Protein AF-A4U0U8-F1 (afdb_monomer_lite)

Organism: NCBI:txid55518

InterPro domains:
  IPR036751 Stage V sporulation protein G superfamily [SSF160537] (43-129)

Radius of gyration: 24.65 Å; chains: 1; bounding box: 72×83×34 Å

Structure (mmCIF, N/CA/C/O backbone):
data_AF-A4U0U8-F1
#
_entry.id   AF-A4U0U8-F1
#
loop_
_atom_site.group_PDB
_atom_site.id
_atom_site.type_symbol
_atom_site.label_atom_id
_atom_site.label_alt_id
_atom_site.label_comp_id
_atom_site.label_asym_id
_atom_site.label_entity_id
_atom_site.label_seq_id
_atom_site.pdbx_PDB_ins_code
_atom_site.Cartn_x
_atom_site.Cartn_y
_atom_site.Cartn_z
_atom_site.occupancy
_atom_site.B_iso_or_equiv
_atom_site.auth_seq_id
_atom_site.auth_comp_id
_atom_site.auth_asym_id
_atom_site.auth_atom_id
_atom_site.pdbx_PDB_model_num
ATOM 1 N N . MET A 1 1 ? -33.725 17.295 -11.312 1.00 35.97 1 MET A N 1
ATOM 2 C CA . MET A 1 1 ? -32.533 16.707 -10.670 1.00 35.97 1 MET A CA 1
ATOM 3 C C . MET A 1 1 ? -32.796 15.219 -10.626 1.00 35.97 1 MET A C 1
ATOM 5 O O . MET A 1 1 ? -33.800 14.828 -10.054 1.00 35.97 1 MET A O 1
ATOM 9 N N . THR A 1 2 ? -32.032 14.447 -11.388 1.00 32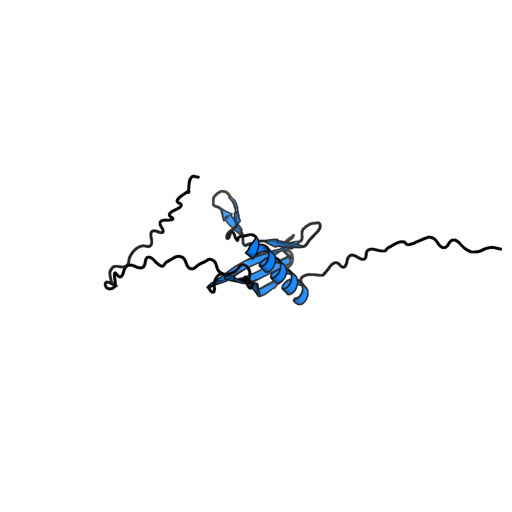.44 2 THR A N 1
ATOM 10 C CA . THR A 1 2 ? -32.338 13.048 -11.710 1.00 32.44 2 THR A CA 1
ATOM 11 C C . THR A 1 2 ? -31.455 12.167 -10.833 1.00 32.44 2 THR A C 1
ATOM 13 O O . THR A 1 2 ? -30.236 12.199 -10.984 1.00 32.44 2 THR A O 1
ATOM 16 N N . GLU A 1 3 ? -32.055 11.457 -9.879 1.00 32.09 3 GLU A N 1
ATOM 17 C CA . GLU A 1 3 ? -31.379 10.444 -9.062 1.00 32.09 3 GLU A CA 1
ATOM 18 C C . GLU A 1 3 ? -31.095 9.201 -9.913 1.00 32.09 3 GLU A C 1
ATOM 20 O O . GLU A 1 3 ? -31.943 8.761 -10.690 1.00 32.09 3 GLU A O 1
ATOM 25 N N . ALA A 1 4 ? -29.885 8.656 -9.791 1.00 30.73 4 ALA A N 1
ATOM 26 C CA . ALA A 1 4 ? -29.502 7.397 -10.413 1.00 30.73 4 ALA A CA 1
ATOM 27 C C . ALA A 1 4 ? -29.611 6.275 -9.373 1.00 30.73 4 ALA A C 1
ATOM 29 O O . ALA A 1 4 ? -28.870 6.254 -8.391 1.00 30.73 4 ALA A O 1
ATOM 30 N N . GLU A 1 5 ? -30.533 5.341 -9.596 1.00 33.78 5 GLU A N 1
ATOM 31 C CA . GLU A 1 5 ? -30.631 4.098 -8.834 1.00 33.78 5 GLU A CA 1
ATOM 32 C C . GLU A 1 5 ? -29.531 3.130 -9.292 1.00 33.78 5 GLU A C 1
ATOM 34 O O . GLU A 1 5 ? -29.474 2.751 -10.463 1.00 33.78 5 GLU A O 1
ATOM 39 N N . VAL A 1 6 ? -28.666 2.686 -8.378 1.00 33.25 6 VAL A N 1
ATOM 40 C CA . VAL A 1 6 ? -27.750 1.564 -8.636 1.00 33.25 6 VAL A CA 1
ATOM 41 C C . VAL A 1 6 ? -28.032 0.467 -7.615 1.00 33.25 6 VAL A C 1
ATOM 43 O O . VAL A 1 6 ? -27.427 0.398 -6.549 1.00 33.25 6 VAL A O 1
ATOM 46 N N . GLY A 1 7 ? -28.999 -0.392 -7.939 1.00 32.00 7 GLY A N 1
ATOM 47 C CA . GLY A 1 7 ? -29.260 -1.625 -7.202 1.00 32.00 7 GLY A CA 1
ATOM 48 C C . GLY A 1 7 ? -28.278 -2.719 -7.622 1.00 32.00 7 GLY A C 1
ATOM 49 O O . GLY A 1 7 ? -28.303 -3.170 -8.765 1.00 32.00 7 GLY A O 1
ATOM 50 N N . PHE A 1 8 ? -27.421 -3.179 -6.710 1.00 30.31 8 PHE A N 1
ATOM 51 C CA . PHE A 1 8 ? -26.576 -4.354 -6.944 1.00 30.31 8 PHE A CA 1
ATOM 52 C C . PHE A 1 8 ? -27.301 -5.621 -6.464 1.00 30.31 8 PHE A C 1
ATOM 54 O O . PHE A 1 8 ? -27.601 -5.771 -5.282 1.00 30.31 8 PHE A O 1
ATOM 61 N N . THR A 1 9 ? -27.587 -6.549 -7.381 1.00 27.77 9 THR A N 1
ATOM 62 C CA . THR A 1 9 ? -28.139 -7.875 -7.052 1.00 27.77 9 THR A CA 1
ATOM 63 C C . THR A 1 9 ? -26.991 -8.856 -6.827 1.00 27.77 9 THR A C 1
ATOM 65 O O . THR A 1 9 ? -26.384 -9.328 -7.787 1.00 27.77 9 THR A O 1
ATOM 68 N N . LEU A 1 10 ? -26.694 -9.196 -5.569 1.00 31.45 10 LEU A N 1
ATOM 69 C CA . LEU A 1 10 ? -25.782 -10.296 -5.247 1.00 31.45 10 LEU A CA 1
ATOM 70 C C . LEU A 1 10 ? -26.579 -11.606 -5.157 1.00 31.45 10 LEU A C 1
ATOM 72 O O . LEU A 1 10 ? -27.354 -11.822 -4.226 1.00 31.45 10 LEU A O 1
ATOM 76 N N . LYS A 1 11 ? -26.410 -12.488 -6.145 1.00 31.64 11 LYS A N 1
ATOM 77 C CA . LYS A 1 11 ? -27.098 -13.785 -6.219 1.00 31.64 11 LYS A CA 1
ATOM 78 C C . LYS A 1 11 ? -26.304 -14.833 -5.429 1.00 31.64 11 LYS A C 1
ATOM 80 O O . LYS A 1 11 ? -25.480 -15.549 -5.986 1.00 31.64 11 LYS A O 1
ATOM 85 N N . ILE A 1 12 ? -26.525 -14.894 -4.118 1.00 38.00 12 ILE A N 1
ATOM 86 C CA . ILE A 1 12 ? -25.964 -15.939 -3.246 1.00 38.00 12 ILE A CA 1
ATOM 87 C C . ILE A 1 12 ? -26.840 -17.203 -3.372 1.00 38.00 12 ILE A C 1
ATOM 89 O O . ILE A 1 12 ? -28.058 -17.087 -3.212 1.00 38.00 12 ILE A O 1
ATOM 93 N N . PRO A 1 13 ? -26.297 -18.400 -3.669 1.00 34.31 13 PRO A N 1
ATOM 94 C CA . PRO A 1 13 ? -27.092 -19.626 -3.685 1.00 34.31 13 PRO A CA 1
ATOM 95 C C . PRO A 1 13 ? -27.612 -19.950 -2.275 1.00 34.31 13 PRO A C 1
ATOM 97 O O . PRO A 1 13 ? -26.851 -20.139 -1.329 1.00 34.31 13 PRO A O 1
ATOM 100 N N . PHE A 1 14 ? -28.938 -19.979 -2.156 1.00 39.66 14 PHE A N 1
ATOM 101 C CA . PHE A 1 14 ? -29.702 -20.238 -0.939 1.00 39.66 14 PHE A CA 1
ATOM 102 C C . PHE A 1 14 ? -29.643 -21.727 -0.552 1.00 39.66 14 PHE A C 1
ATOM 104 O O . PHE A 1 14 ? -29.989 -22.592 -1.356 1.00 39.66 14 PHE A O 1
ATOM 111 N N . ASN A 1 15 ? -29.228 -22.024 0.684 1.00 38.28 15 ASN A N 1
ATOM 112 C CA . ASN A 1 15 ? -29.329 -23.352 1.296 1.00 38.28 15 ASN A CA 1
ATOM 113 C C . ASN A 1 15 ? -30.692 -23.472 2.023 1.00 38.28 15 ASN A C 1
ATOM 115 O O . ASN A 1 15 ? -30.938 -22.693 2.946 1.00 38.28 15 ASN A O 1
ATOM 119 N N . PRO A 1 16 ? -31.579 -24.411 1.642 1.00 38.47 16 PRO A N 1
ATOM 120 C CA . PRO A 1 16 ? -32.974 -24.442 2.098 1.00 38.47 16 PRO A CA 1
ATOM 121 C C . PRO A 1 16 ? -33.215 -24.950 3.533 1.00 38.47 16 PRO A C 1
ATOM 123 O O . PRO A 1 16 ? -34.363 -24.982 3.968 1.00 38.47 16 PRO A O 1
ATOM 126 N N . SER A 1 17 ? -32.184 -25.317 4.300 1.00 40.62 17 SER A N 1
ATOM 127 C CA . SER A 1 17 ? -32.362 -25.944 5.626 1.00 40.62 17 SER A CA 1
ATOM 128 C C . SER A 1 17 ? -32.534 -24.981 6.811 1.00 40.62 17 SER A C 1
ATOM 130 O O . SER A 1 17 ? -32.561 -25.435 7.951 1.00 40.62 17 SER A O 1
ATOM 132 N N . SER A 1 18 ? -32.654 -23.669 6.592 1.00 38.78 18 SER A N 1
ATOM 133 C CA . SER A 1 18 ? -32.850 -22.695 7.678 1.00 38.78 18 SER A CA 1
ATOM 134 C C . SER A 1 18 ? -34.050 -21.798 7.386 1.00 38.78 18 SER A C 1
ATOM 136 O O . SER A 1 18 ? -33.931 -20.630 7.019 1.00 38.78 18 SER A O 1
ATOM 138 N N . LEU A 1 19 ? -35.241 -22.390 7.481 1.00 38.84 19 LEU A N 1
ATOM 139 C CA . LEU A 1 19 ? -36.486 -21.636 7.541 1.00 38.84 19 LEU A CA 1
ATOM 140 C C . LEU A 1 19 ? -36.650 -21.105 8.968 1.00 38.84 19 LEU A C 1
ATOM 142 O O . LEU A 1 19 ? -36.552 -21.888 9.907 1.00 38.84 19 LEU A O 1
ATOM 146 N N . MET A 1 20 ? -36.932 -19.805 9.082 1.00 34.00 20 MET A N 1
ATOM 147 C CA . MET A 1 20 ? -37.634 -19.081 10.160 1.00 34.00 20 MET A CA 1
ATOM 148 C C . MET A 1 20 ? -36.882 -17.784 10.483 1.00 34.00 20 MET A C 1
ATOM 150 O O . MET A 1 20 ? -35.967 -17.789 11.293 1.00 34.00 20 MET A O 1
ATOM 154 N N . PHE A 1 21 ? -37.267 -16.683 9.830 1.00 30.14 21 PHE A N 1
ATOM 155 C CA . PHE A 1 21 ? -37.531 -15.360 10.428 1.00 30.14 21 PHE A CA 1
ATOM 156 C C . PHE A 1 21 ? -37.637 -14.315 9.308 1.00 30.14 21 PHE A C 1
ATOM 158 O O . PHE A 1 21 ? -36.707 -13.571 9.006 1.00 30.14 21 PHE A O 1
ATOM 165 N N . THR A 1 22 ? -38.808 -14.222 8.681 1.00 39.06 22 THR A N 1
ATOM 166 C CA . THR A 1 22 ? -39.157 -13.041 7.888 1.00 39.06 22 THR A CA 1
ATOM 167 C C . THR A 1 22 ? -39.648 -11.959 8.845 1.00 39.06 22 THR A C 1
ATOM 169 O O . THR A 1 22 ? -40.824 -11.922 9.210 1.00 39.06 22 THR A O 1
ATOM 172 N N . LYS A 1 23 ? -38.749 -11.068 9.269 1.00 33.34 23 LYS A N 1
ATOM 173 C CA . LYS A 1 23 ? -39.135 -9.735 9.734 1.00 33.34 23 LYS A CA 1
ATOM 174 C C . LYS A 1 23 ? -38.410 -8.697 8.891 1.00 33.34 23 LYS A C 1
ATOM 176 O O . LYS A 1 23 ? -37.189 -8.620 8.875 1.00 33.34 23 LYS A O 1
ATOM 181 N N . ASN A 1 24 ? -39.239 -7.954 8.174 1.00 42.25 24 ASN A N 1
ATOM 182 C CA . ASN A 1 24 ? -38.968 -6.717 7.469 1.00 42.25 24 ASN A CA 1
ATOM 183 C C . ASN A 1 24 ? -37.907 -5.870 8.201 1.00 42.25 24 ASN A C 1
ATOM 185 O O . ASN A 1 24 ? -38.136 -5.439 9.330 1.00 42.25 24 ASN A O 1
ATOM 189 N N . LEU A 1 25 ? -36.753 -5.647 7.571 1.00 36.62 25 LEU A N 1
ATOM 190 C CA . LEU A 1 25 ? -35.741 -4.705 8.047 1.00 36.62 25 LEU A CA 1
ATOM 191 C C . LEU A 1 25 ? -35.392 -3.749 6.908 1.00 36.62 25 LEU A C 1
ATOM 193 O O . LEU A 1 25 ? -34.297 -3.783 6.353 1.00 36.62 25 LEU A O 1
ATOM 197 N N . TYR A 1 26 ? -36.328 -2.852 6.600 1.00 33.28 26 TYR A N 1
ATOM 198 C CA . TYR A 1 26 ? -35.954 -1.515 6.158 1.00 33.28 26 TYR A CA 1
ATOM 199 C C . TYR A 1 26 ? -35.190 -0.880 7.329 1.00 33.28 26 TYR A C 1
ATOM 201 O O . TYR A 1 26 ? -35.792 -0.368 8.273 1.00 33.28 26 TYR A O 1
ATOM 209 N N . ARG A 1 27 ? -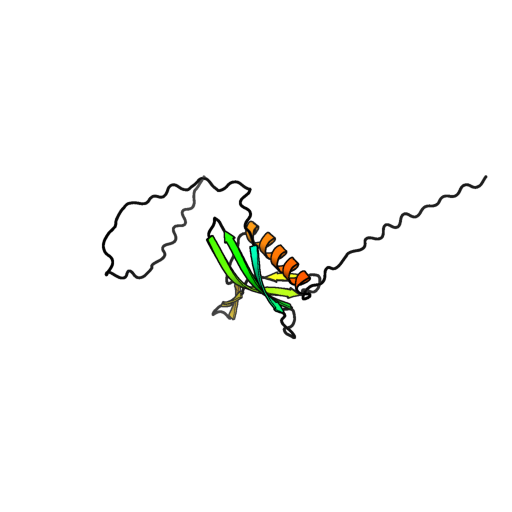33.861 -1.035 7.356 1.00 35.09 27 ARG A N 1
ATOM 210 C CA . ARG A 1 27 ? -33.028 -0.312 8.319 1.00 35.09 27 ARG A CA 1
ATOM 211 C C . ARG A 1 27 ? -33.017 1.143 7.847 1.00 35.09 27 ARG A C 1
ATOM 213 O O . ARG A 1 27 ? -32.575 1.370 6.723 1.00 35.09 27 ARG A O 1
ATOM 220 N N . PRO A 1 28 ? -33.514 2.116 8.631 1.00 32.59 28 PRO A N 1
ATOM 221 C CA . PRO A 1 28 ? -33.351 3.512 8.258 1.00 32.59 28 PRO A CA 1
ATOM 222 C C . PRO A 1 28 ? -31.854 3.777 8.094 1.00 32.59 28 PRO A C 1
ATOM 224 O O . PRO A 1 28 ? -31.064 3.353 8.944 1.00 32.59 28 PRO A O 1
ATOM 227 N N . TYR A 1 29 ? -31.467 4.434 6.998 1.00 35.97 29 TYR A N 1
ATOM 228 C CA . TYR A 1 29 ? -30.121 4.975 6.860 1.00 35.97 29 TYR A CA 1
ATOM 229 C C . TYR A 1 29 ? -29.827 5.784 8.126 1.00 35.97 29 TYR A C 1
ATOM 231 O O . TYR A 1 29 ? -30.525 6.752 8.436 1.00 35.97 29 TYR A O 1
ATOM 239 N N . LYS A 1 30 ? -28.843 5.330 8.907 1.00 40.12 30 LYS A N 1
ATOM 240 C CA . LYS A 1 30 ? -28.271 6.136 9.984 1.00 40.12 30 LYS A CA 1
ATOM 241 C C . LYS A 1 30 ? -27.751 7.412 9.320 1.00 40.12 30 LYS A C 1
ATOM 243 O O . LYS A 1 30 ? -27.161 7.320 8.244 1.00 40.12 30 LYS A O 1
ATOM 248 N N . LEU A 1 31 ? -28.003 8.577 9.930 1.00 47.09 31 LEU A N 1
ATOM 249 C CA . LEU A 1 31 ? -27.347 9.824 9.522 1.00 47.09 31 LEU A CA 1
ATOM 250 C C . LEU A 1 31 ? -25.854 9.543 9.294 1.00 47.09 31 LEU A C 1
ATOM 252 O O . LEU A 1 31 ? -25.297 8.757 10.071 1.00 47.09 31 LEU A O 1
ATOM 256 N N . PRO A 1 32 ? -25.229 10.149 8.266 1.00 53.28 32 PRO A N 1
ATOM 257 C CA . PRO A 1 32 ? -23.815 9.938 8.020 1.00 53.28 32 PRO A CA 1
ATOM 258 C C . PRO A 1 32 ? -23.059 10.196 9.328 1.00 53.28 32 PRO A C 1
ATOM 260 O O . PRO A 1 32 ? -23.387 11.164 10.031 1.00 53.28 32 PRO A O 1
ATOM 263 N N . PRO A 1 33 ? -22.114 9.320 9.703 1.00 51.56 33 PRO A N 1
ATOM 264 C CA . PRO A 1 33 ? -21.230 9.615 10.815 1.00 51.56 33 PRO A CA 1
ATOM 265 C C . PRO A 1 33 ? -20.602 10.991 10.568 1.00 51.56 33 PRO A C 1
ATOM 267 O O . PRO A 1 33 ? -20.399 11.401 9.421 1.00 51.56 33 PRO A O 1
ATOM 270 N N . SER A 1 34 ? -20.421 11.747 11.652 1.00 51.19 34 SER A N 1
ATOM 271 C CA . SER A 1 34 ? -19.876 13.102 11.611 1.00 51.19 34 SER A CA 1
ATOM 272 C C . SER A 1 34 ? -18.598 13.146 10.759 1.00 51.19 34 SER A C 1
ATOM 274 O O . SER A 1 34 ? -17.928 12.119 10.626 1.00 51.19 34 SER A O 1
ATOM 276 N N . PRO A 1 35 ? -18.210 14.310 10.208 1.00 50.81 35 PRO A N 1
ATOM 277 C CA . PRO A 1 35 ? -16.985 14.466 9.407 1.00 50.81 35 PRO A CA 1
ATOM 278 C C . PRO A 1 35 ? -15.669 14.140 10.155 1.00 50.81 35 PRO A C 1
ATOM 280 O O . PRO A 1 35 ? -14.587 14.405 9.642 1.00 50.81 35 PRO A O 1
ATOM 283 N N . ASP A 1 36 ? -15.762 13.533 11.339 1.00 43.69 36 ASP A N 1
ATOM 284 C CA . ASP A 1 36 ? -14.682 13.188 12.254 1.00 43.69 36 ASP A CA 1
ATOM 285 C C . ASP A 1 36 ? -14.497 11.663 12.383 1.00 43.69 36 ASP A C 1
ATOM 287 O O . ASP A 1 36 ? -13.818 11.206 13.305 1.00 43.69 36 ASP A O 1
ATOM 291 N N . GLN A 1 37 ? -15.111 10.847 11.516 1.00 51.56 37 GLN A N 1
ATOM 292 C CA . GLN A 1 37 ? -14.851 9.408 11.507 1.00 51.56 37 GLN A CA 1
ATOM 293 C C . GLN A 1 37 ? -13.434 9.162 10.982 1.00 51.56 37 GLN A C 1
ATOM 295 O O . GLN A 1 37 ? -13.187 9.088 9.785 1.00 51.56 37 GLN A O 1
ATOM 300 N N . ILE A 1 38 ? -12.482 9.116 11.911 1.00 50.16 38 ILE A N 1
ATOM 301 C CA . ILE A 1 38 ? -11.087 8.801 11.631 1.00 50.16 38 ILE A CA 1
ATOM 302 C C . ILE A 1 38 ? -11.044 7.350 11.149 1.00 50.16 38 ILE A C 1
ATOM 304 O O . ILE A 1 38 ? -11.147 6.424 11.957 1.00 50.16 38 ILE A O 1
ATOM 308 N N . ASP A 1 39 ? -10.896 7.160 9.840 1.00 59.38 39 ASP A N 1
ATOM 309 C CA . ASP A 1 39 ? -10.588 5.863 9.245 1.00 59.38 39 ASP A CA 1
ATOM 310 C C . ASP A 1 39 ? -9.181 5.461 9.703 1.00 59.38 39 ASP A C 1
ATOM 312 O O . ASP A 1 39 ? -8.156 5.895 9.173 1.00 59.38 39 ASP A O 1
ATOM 316 N N . LEU A 1 40 ? -9.133 4.689 10.787 1.00 64.81 40 LEU A N 1
ATOM 317 C CA . LEU A 1 40 ? -7.890 4.254 11.402 1.00 64.81 40 LEU A CA 1
ATOM 318 C C . LEU A 1 40 ? -7.258 3.174 10.520 1.00 64.81 40 LEU A C 1
ATOM 320 O O . LEU A 1 40 ? -7.842 2.108 10.316 1.00 64.81 40 LEU A O 1
ATOM 324 N N . SER A 1 41 ? -6.053 3.442 10.018 1.00 72.94 41 SER A N 1
ATOM 325 C CA . SER A 1 41 ? -5.252 2.473 9.273 1.00 72.94 41 SER A CA 1
ATOM 326 C C . SER A 1 41 ? -4.064 2.001 10.106 1.00 72.94 41 SER A C 1
ATOM 328 O O . SER A 1 41 ? -3.212 2.808 10.481 1.00 72.94 41 SER A O 1
ATOM 330 N N . THR A 1 42 ? -3.985 0.697 10.360 1.00 86.00 42 THR A N 1
ATOM 331 C CA . THR A 1 42 ? -2.899 0.063 11.119 1.00 86.00 42 THR A CA 1
ATOM 332 C C . THR A 1 42 ? -2.127 -0.898 10.225 1.00 86.00 42 THR A C 1
ATOM 334 O O . THR A 1 42 ? -2.715 -1.725 9.532 1.00 86.00 42 THR A O 1
ATOM 337 N N . VAL A 1 43 ? -0.797 -0.821 10.235 1.00 85.44 43 VAL A N 1
ATOM 338 C CA . VAL A 1 43 ? 0.054 -1.766 9.499 1.00 85.44 43 VAL A CA 1
ATOM 339 C C . VAL A 1 43 ? 0.293 -2.993 10.372 1.00 85.44 43 VAL A C 1
ATOM 341 O O . VAL A 1 43 ? 0.899 -2.889 11.434 1.00 85.44 43 VAL A O 1
ATOM 344 N N . LEU A 1 44 ? -0.184 -4.154 9.926 1.00 89.50 44 LEU A N 1
ATOM 345 C CA . LEU A 1 44 ? -0.063 -5.416 10.660 1.00 89.50 44 LEU A CA 1
ATOM 346 C C . LEU A 1 44 ? 1.291 -6.081 10.411 1.00 89.50 44 LEU A C 1
ATOM 348 O O . LEU A 1 44 ? 1.953 -6.552 11.334 1.00 89.50 44 LEU A O 1
ATOM 352 N N . HIS A 1 45 ? 1.708 -6.113 9.146 1.00 90.06 45 HIS A N 1
ATOM 353 C CA . HIS A 1 45 ? 2.961 -6.724 8.723 1.00 90.06 45 HIS A CA 1
ATOM 354 C C . HIS A 1 45 ? 3.610 -5.882 7.636 1.00 90.06 45 HIS A C 1
ATOM 356 O O . HIS A 1 45 ? 2.923 -5.342 6.774 1.00 90.06 45 HIS A O 1
ATOM 362 N N . LEU A 1 46 ? 4.941 -5.812 7.649 1.00 89.62 46 LEU A N 1
ATOM 363 C CA . LEU A 1 46 ? 5.727 -5.193 6.590 1.00 89.62 46 LEU A CA 1
ATOM 364 C C . LEU A 1 46 ? 6.947 -6.068 6.309 1.00 89.62 46 LEU A C 1
ATOM 366 O O . LEU A 1 46 ? 7.797 -6.278 7.171 1.00 89.62 46 LEU A O 1
ATOM 370 N N . VAL A 1 47 ? 7.014 -6.601 5.093 1.00 92.50 47 VAL A N 1
ATOM 371 C CA . VAL A 1 47 ? 8.049 -7.532 4.648 1.00 92.50 47 VAL A CA 1
ATOM 372 C C . VAL A 1 47 ? 8.889 -6.856 3.564 1.00 92.50 47 VAL A C 1
ATOM 374 O O . VAL A 1 47 ? 8.381 -6.623 2.463 1.00 92.50 47 VAL A O 1
ATOM 377 N N . PRO A 1 48 ? 10.171 -6.548 3.832 1.00 89.12 48 PRO A N 1
ATOM 378 C CA . PRO A 1 48 ? 11.073 -6.008 2.824 1.00 89.12 48 PRO A CA 1
ATOM 379 C C . PRO A 1 48 ? 11.265 -7.000 1.674 1.00 89.12 48 PRO A C 1
ATOM 381 O O . PRO A 1 48 ? 11.429 -8.202 1.887 1.00 89.12 48 PRO A O 1
ATOM 384 N N . THR A 1 49 ? 11.305 -6.500 0.444 1.00 87.69 49 THR A N 1
ATOM 385 C CA . THR A 1 49 ? 11.574 -7.304 -0.750 1.00 87.69 49 THR A CA 1
ATOM 386 C C . THR A 1 49 ? 12.914 -6.909 -1.353 1.00 87.69 49 THR A C 1
ATOM 388 O O . THR A 1 49 ? 13.112 -5.761 -1.739 1.00 87.69 49 THR A O 1
ATOM 391 N N . GLN A 1 50 ? 13.839 -7.862 -1.483 1.00 79.62 50 GLN A N 1
ATOM 392 C CA . GLN A 1 50 ? 15.130 -7.629 -2.137 1.00 79.62 50 GLN A CA 1
ATOM 393 C C . GLN A 1 50 ? 15.089 -8.029 -3.619 1.00 79.62 50 GLN A C 1
ATOM 395 O O . GLN A 1 50 ? 14.453 -9.012 -3.995 1.00 79.62 50 GLN A O 1
ATOM 400 N N . GLY A 1 51 ? 15.772 -7.259 -4.472 1.00 70.12 51 GLY A N 1
ATOM 401 C CA . GLY A 1 51 ? 16.026 -7.618 -5.875 1.00 70.12 51 GLY A CA 1
ATOM 402 C C . GLY A 1 51 ? 14.828 -7.543 -6.834 1.00 70.12 51 GLY A C 1
ATOM 403 O O . GLY A 1 51 ? 14.971 -7.902 -8.000 1.00 70.12 51 GLY A O 1
ATOM 404 N N . ARG A 1 52 ? 13.654 -7.062 -6.401 1.00 72.81 52 ARG A N 1
ATOM 405 C CA . ARG A 1 52 ? 12.443 -6.951 -7.241 1.00 72.81 52 ARG A CA 1
ATOM 406 C C . ARG A 1 52 ? 12.273 -5.567 -7.870 1.00 72.81 52 ARG A C 1
ATOM 408 O O . ARG A 1 52 ? 11.222 -4.943 -7.745 1.00 72.81 52 ARG A O 1
ATOM 415 N N . GLY A 1 53 ? 13.301 -5.104 -8.579 1.00 83.81 53 GLY A N 1
ATOM 416 C CA . GLY A 1 53 ? 13.254 -3.847 -9.328 1.00 83.81 53 GLY A CA 1
ATOM 417 C C . GLY A 1 53 ? 12.872 -2.667 -8.437 1.00 83.81 53 GLY A C 1
ATOM 418 O O . GLY A 1 53 ? 13.665 -2.239 -7.606 1.00 83.81 53 GLY A O 1
ATOM 419 N N . ASN A 1 54 ? 11.656 -2.151 -8.616 1.00 89.12 54 ASN A N 1
ATOM 420 C CA . ASN A 1 54 ? 11.160 -0.998 -7.879 1.00 89.12 54 ASN A CA 1
ATOM 421 C C . ASN A 1 54 ? 10.299 -1.342 -6.650 1.00 89.12 54 ASN A C 1
ATOM 423 O O . ASN A 1 54 ? 9.897 -0.428 -5.943 1.00 89.12 54 ASN A O 1
ATOM 427 N N . LEU A 1 55 ? 9.996 -2.613 -6.379 1.00 91.06 55 LEU A N 1
ATOM 428 C CA . LEU A 1 55 ? 9.263 -3.025 -5.179 1.00 91.06 55 LEU A CA 1
ATOM 429 C C . LEU A 1 55 ? 10.226 -3.113 -3.986 1.00 91.06 55 LEU A C 1
ATOM 431 O O . LEU A 1 55 ? 11.198 -3.868 -4.028 1.00 91.06 55 LEU A O 1
ATOM 435 N N . LEU A 1 56 ? 9.947 -2.345 -2.932 1.00 90.56 56 LEU A N 1
ATOM 436 C CA . LEU A 1 56 ? 10.764 -2.255 -1.718 1.00 90.56 56 LEU A CA 1
ATOM 437 C C . LEU A 1 56 ? 10.224 -3.124 -0.582 1.00 90.56 56 LEU A C 1
ATOM 439 O O . LEU A 1 56 ? 11.011 -3.710 0.158 1.00 90.56 56 LEU A O 1
ATOM 443 N N . ALA A 1 57 ? 8.901 -3.200 -0.432 1.00 92.06 57 ALA A N 1
ATOM 444 C CA . ALA A 1 57 ? 8.250 -4.036 0.570 1.00 92.06 57 ALA A CA 1
ATOM 445 C C . ALA A 1 57 ? 6.804 -4.376 0.204 1.00 92.06 57 ALA A C 1
ATOM 447 O O . ALA A 1 57 ? 6.175 -3.718 -0.630 1.00 92.06 57 ALA A O 1
ATOM 448 N N . LEU A 1 58 ? 6.282 -5.396 0.881 1.00 93.81 58 LEU A N 1
ATOM 449 C CA . LEU A 1 58 ? 4.867 -5.735 0.933 1.00 93.81 58 LEU A CA 1
ATOM 450 C C . LEU A 1 58 ? 4.348 -5.503 2.347 1.00 93.81 58 LEU A C 1
ATOM 452 O O . LEU A 1 58 ? 4.993 -5.913 3.309 1.00 93.81 58 LEU A O 1
ATOM 456 N N . ALA A 1 59 ? 3.198 -4.858 2.458 1.00 93.06 59 ALA A N 1
ATOM 457 C CA . ALA A 1 59 ? 2.533 -4.579 3.712 1.00 93.06 59 ALA A CA 1
ATOM 458 C C . ALA A 1 59 ? 1.137 -5.203 3.742 1.00 93.06 59 ALA A C 1
ATOM 460 O O . ALA A 1 59 ? 0.434 -5.241 2.729 1.00 93.06 59 ALA A O 1
ATOM 461 N N . ASP A 1 60 ? 0.745 -5.640 4.929 1.00 93.50 60 ASP A N 1
ATOM 462 C CA . ASP A 1 60 ? -0.627 -5.999 5.250 1.00 93.50 60 ASP A CA 1
ATOM 463 C C . ASP A 1 60 ? -1.195 -4.896 6.136 1.00 93.50 60 ASP A C 1
ATOM 465 O O . ASP A 1 60 ? -0.597 -4.544 7.157 1.00 93.50 60 ASP A O 1
ATOM 469 N N . VAL A 1 61 ? -2.322 -4.324 5.721 1.00 90.25 61 VAL A N 1
ATOM 470 C CA . VAL A 1 61 ? -2.902 -3.140 6.358 1.00 90.25 61 VAL A CA 1
ATOM 471 C C . VAL A 1 61 ? -4.322 -3.437 6.795 1.00 90.25 61 VAL A C 1
ATOM 473 O O . VAL A 1 61 ? -5.134 -3.906 6.004 1.00 90.25 61 VAL A O 1
ATOM 476 N N . GLU A 1 62 ? -4.619 -3.144 8.049 1.00 90.31 62 GLU A N 1
ATOM 477 C CA . GLU A 1 62 ? -5.965 -3.131 8.594 1.00 90.31 62 GLU A CA 1
ATOM 478 C C . GLU A 1 62 ? -6.548 -1.726 8.462 1.00 90.31 62 GLU A C 1
ATOM 480 O O . GLU A 1 62 ? -5.934 -0.748 8.885 1.00 90.31 62 GLU A O 1
ATOM 485 N N . VAL A 1 63 ? -7.735 -1.631 7.874 1.00 88.25 63 VAL A N 1
ATOM 486 C CA . VAL A 1 63 ? -8.494 -0.391 7.735 1.00 88.25 63 VAL A CA 1
ATOM 487 C C . VAL A 1 63 ? -9.814 -0.556 8.473 1.00 88.25 63 VAL A C 1
ATOM 489 O O . VAL A 1 63 ? -10.559 -1.502 8.210 1.00 88.25 63 VAL A O 1
ATOM 492 N N . LEU A 1 64 ? -10.111 0.369 9.382 1.00 84.50 64 LEU A N 1
ATOM 493 C CA . LEU A 1 64 ? -11.384 0.419 10.090 1.00 84.50 64 LEU A CA 1
ATOM 494 C C . LEU A 1 64 ? -12.334 1.392 9.386 1.00 84.50 64 LEU A C 1
ATOM 496 O O . LEU A 1 64 ? -12.137 2.597 9.477 1.00 84.50 64 LEU A O 1
ATOM 500 N N . LEU A 1 65 ? -13.370 0.867 8.727 1.00 81.06 65 LEU A N 1
ATOM 501 C CA . LEU A 1 65 ? -14.403 1.659 8.050 1.00 81.06 65 LEU A CA 1
ATOM 502 C C . LEU A 1 65 ? -15.750 1.435 8.731 1.00 81.06 65 LEU A C 1
ATOM 504 O O . LEU A 1 65 ? -16.249 0.313 8.762 1.00 81.06 65 LEU A O 1
ATOM 508 N N . ASP A 1 66 ? -16.337 2.485 9.298 1.00 78.62 66 ASP A N 1
ATOM 509 C CA . ASP A 1 66 ? -17.623 2.423 10.012 1.00 78.62 66 ASP A CA 1
ATOM 510 C C . ASP A 1 66 ? -17.744 1.279 11.041 1.00 78.62 66 ASP A C 1
ATOM 512 O O . ASP A 1 66 ? -18.762 0.596 11.164 1.00 78.62 66 ASP A O 1
ATOM 516 N N . GLY A 1 67 ? -16.659 1.037 11.785 1.00 77.25 67 GLY A N 1
ATOM 517 C CA . GLY A 1 67 ? -16.584 -0.033 12.786 1.00 7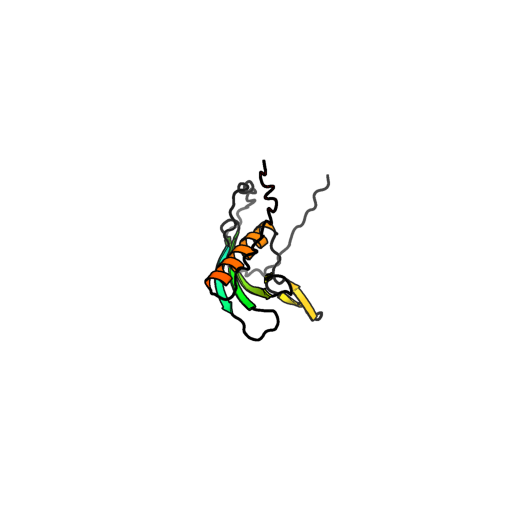7.25 67 GLY A CA 1
ATOM 518 C C . GLY A 1 67 ? -16.374 -1.439 12.209 1.00 77.25 67 GLY A C 1
ATOM 519 O O . GLY A 1 67 ? -16.358 -2.408 12.967 1.00 77.25 67 GLY A O 1
ATOM 520 N N . VAL A 1 68 ? -16.188 -1.566 10.894 1.00 81.81 68 VAL A N 1
ATOM 521 C CA . VAL A 1 68 ? -15.833 -2.813 10.211 1.00 81.81 68 VAL A CA 1
ATOM 522 C C . VAL A 1 68 ? -14.336 -2.822 9.921 1.00 81.81 68 VAL A C 1
ATOM 524 O O . VAL A 1 68 ? -13.831 -1.957 9.209 1.00 81.81 68 VAL A O 1
ATOM 527 N N . SER A 1 69 ? -13.627 -3.814 10.463 1.00 84.75 69 SER A N 1
ATOM 528 C CA . SER A 1 69 ? -12.214 -4.047 10.145 1.00 84.75 69 SER A CA 1
ATOM 529 C C . SER A 1 69 ? -12.084 -4.803 8.823 1.00 84.75 69 SER A C 1
ATOM 531 O O . SER A 1 69 ? -12.703 -5.854 8.621 1.00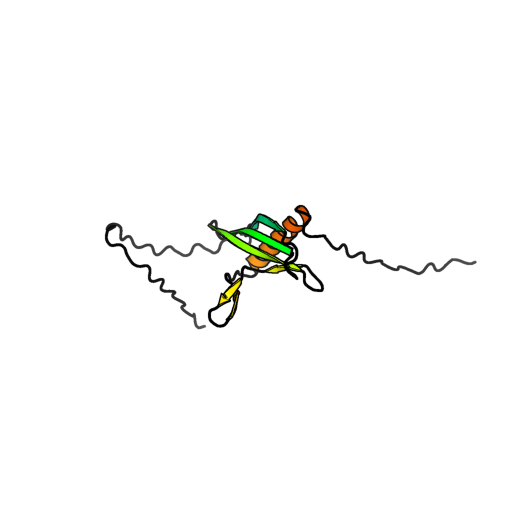 84.75 69 SER A O 1
ATOM 533 N N . ILE A 1 70 ? -11.276 -4.252 7.920 1.00 88.56 70 ILE A N 1
ATOM 534 C CA . ILE A 1 70 ? -10.930 -4.838 6.629 1.00 88.56 70 ILE A CA 1
ATOM 535 C C . ILE A 1 70 ? -9.413 -4.966 6.564 1.00 88.56 70 ILE A C 1
ATOM 537 O O . ILE A 1 70 ? -8.698 -3.969 6.616 1.00 88.56 70 ILE A O 1
ATOM 541 N N . ILE A 1 71 ? -8.918 -6.191 6.391 1.00 91.00 71 ILE A N 1
ATOM 542 C CA . ILE A 1 71 ? -7.489 -6.447 6.201 1.00 91.00 71 ILE A CA 1
ATOM 543 C C . ILE A 1 71 ? -7.195 -6.557 4.707 1.00 91.00 71 ILE A C 1
ATOM 545 O O . ILE A 1 71 ? -7.769 -7.382 3.993 1.00 91.00 71 ILE A O 1
ATOM 549 N N . ILE A 1 72 ? -6.281 -5.717 4.236 1.00 92.69 72 ILE A N 1
ATOM 550 C CA . ILE A 1 72 ? -5.801 -5.676 2.863 1.00 92.69 72 ILE A CA 1
ATOM 551 C C . ILE A 1 72 ? -4.397 -6.262 2.832 1.00 92.69 72 ILE A C 1
ATOM 553 O O . ILE A 1 72 ? -3.446 -5.659 3.327 1.00 92.69 72 ILE A O 1
ATOM 557 N N . HIS A 1 73 ? -4.267 -7.425 2.202 1.00 94.31 73 HIS A N 1
ATOM 558 C CA . HIS A 1 73 ? -2.979 -8.084 2.025 1.00 94.31 73 HIS A CA 1
ATOM 559 C C . HIS A 1 73 ? -2.269 -7.628 0.756 1.00 94.31 73 HIS A C 1
ATOM 561 O O . HIS A 1 73 ? -2.898 -7.445 -0.290 1.00 94.31 73 HIS A O 1
ATOM 567 N N . GLY A 1 74 ? -0.942 -7.536 0.819 1.00 92.56 74 GLY A N 1
ATOM 568 C CA . GLY A 1 74 ? -0.111 -7.291 -0.362 1.00 92.56 74 GLY A CA 1
ATOM 569 C C . GLY A 1 74 ? -0.155 -5.852 -0.876 1.00 92.56 74 GLY A C 1
ATOM 570 O O . GLY A 1 74 ? -0.026 -5.626 -2.085 1.00 92.56 74 GLY A O 1
ATOM 571 N N . VAL A 1 75 ? -0.332 -4.882 0.024 1.00 93.94 75 VAL A N 1
ATOM 572 C CA . VAL A 1 75 ? -0.094 -3.463 -0.258 1.00 93.94 75 VAL A CA 1
ATOM 573 C C . VAL A 1 75 ? 1.384 -3.287 -0.599 1.00 93.94 75 VAL A C 1
ATOM 575 O O . VAL A 1 75 ? 2.263 -3.809 0.078 1.00 93.94 75 VAL A O 1
ATOM 578 N N . GLN A 1 76 ? 1.682 -2.593 -1.687 1.00 93.62 76 GLN A N 1
ATOM 579 C CA . GLN A 1 76 ? 3.027 -2.526 -2.247 1.00 93.62 76 GLN A CA 1
ATOM 580 C C . GLN A 1 76 ? 3.674 -1.192 -1.912 1.00 93.62 76 GLN A C 1
ATOM 582 O O . GLN A 1 76 ? 3.116 -0.139 -2.213 1.00 93.62 76 GLN A O 1
ATOM 587 N N . VAL A 1 77 ? 4.882 -1.236 -1.361 1.00 92.06 77 VAL A N 1
ATOM 588 C CA . VAL A 1 77 ? 5.741 -0.062 -1.212 1.00 92.06 77 VAL A CA 1
ATOM 589 C C . VAL A 1 77 ? 6.735 -0.075 -2.360 1.00 92.06 77 VAL A C 1
ATOM 591 O O . VAL A 1 77 ? 7.585 -0.963 -2.436 1.00 92.06 77 VAL A O 1
ATOM 594 N N . CYS A 1 78 ? 6.630 0.892 -3.265 1.00 90.75 78 CYS A N 1
ATOM 595 C CA . CYS A 1 78 ? 7.451 0.958 -4.465 1.00 90.75 78 CYS A CA 1
ATOM 596 C C . CYS A 1 78 ? 8.313 2.220 -4.487 1.00 90.75 78 CYS A C 1
ATOM 598 O O . CYS A 1 78 ? 7.829 3.322 -4.245 1.00 90.75 78 CYS A O 1
ATOM 600 N N . ALA A 1 79 ? 9.573 2.078 -4.879 1.00 87.69 79 ALA A N 1
ATOM 601 C CA . ALA A 1 79 ? 10.383 3.191 -5.336 1.00 87.69 79 ALA A CA 1
ATOM 602 C C . ALA A 1 79 ? 9.888 3.675 -6.707 1.00 87.69 79 ALA A C 1
ATOM 604 O O . ALA A 1 79 ? 9.529 2.898 -7.597 1.00 87.69 79 ALA A O 1
ATOM 605 N N . THR A 1 80 ? 9.919 4.980 -6.899 1.00 83.25 80 THR A N 1
ATOM 606 C CA . THR A 1 80 ? 9.893 5.628 -8.211 1.00 83.25 80 THR A CA 1
ATOM 607 C C . THR A 1 80 ? 11.176 6.440 -8.368 1.00 83.25 80 THR A C 1
ATOM 609 O O . THR A 1 80 ? 11.978 6.515 -7.438 1.00 83.25 80 THR A O 1
ATOM 612 N N . ALA A 1 81 ? 11.394 7.039 -9.540 1.00 77.69 81 ALA A N 1
ATOM 613 C CA . ALA A 1 81 ? 12.594 7.836 -9.793 1.00 77.69 81 ALA A CA 1
ATOM 614 C C . ALA A 1 81 ? 12.764 9.002 -8.796 1.00 77.69 81 ALA A C 1
ATOM 616 O O . ALA A 1 81 ? 13.889 9.393 -8.500 1.00 77.69 81 ALA A O 1
ATOM 617 N N . GLU A 1 82 ? 11.659 9.529 -8.258 1.00 77.38 82 GLU A N 1
ATOM 618 C CA . GLU A 1 82 ? 11.663 10.744 -7.434 1.00 77.38 82 GLU A CA 1
ATOM 619 C C . GLU A 1 82 ? 11.176 10.520 -5.995 1.00 77.38 82 GLU A C 1
ATOM 621 O O . GLU A 1 82 ? 11.586 11.249 -5.090 1.00 77.38 82 GLU A O 1
ATOM 626 N N . ARG A 1 83 ? 10.312 9.521 -5.761 1.00 82.12 83 ARG A N 1
ATOM 627 C CA . ARG A 1 83 ? 9.632 9.304 -4.471 1.00 82.12 83 ARG A CA 1
ATOM 628 C C . ARG A 1 83 ? 9.318 7.838 -4.185 1.00 82.12 83 ARG A C 1
ATOM 630 O O . ARG A 1 83 ? 9.385 6.990 -5.072 1.00 82.12 83 ARG A O 1
ATOM 637 N N . THR A 1 84 ? 8.903 7.551 -2.960 1.00 84.44 84 THR A N 1
ATOM 638 C CA . THR A 1 84 ? 8.272 6.272 -2.613 1.00 84.44 84 THR A CA 1
ATOM 639 C C . THR A 1 84 ? 6.763 6.400 -2.789 1.00 84.44 84 THR A C 1
ATOM 641 O O . THR A 1 84 ? 6.181 7.410 -2.405 1.00 84.44 84 THR A O 1
ATOM 644 N N . GLU A 1 85 ? 6.130 5.388 -3.372 1.00 90.06 85 GLU A N 1
ATOM 645 C CA . GLU A 1 85 ? 4.681 5.310 -3.545 1.00 90.06 85 GLU A CA 1
ATOM 646 C C . GLU A 1 85 ? 4.130 4.056 -2.872 1.00 90.06 85 GLU A C 1
ATOM 648 O O . GLU A 1 85 ? 4.713 2.975 -2.980 1.00 90.06 85 GLU A O 1
ATOM 653 N N . VAL A 1 86 ? 2.970 4.196 -2.235 1.00 90.38 86 VAL A N 1
ATOM 654 C CA . VAL A 1 86 ? 2.177 3.071 -1.736 1.00 90.38 86 VAL A CA 1
ATOM 655 C C . VAL A 1 86 ? 1.116 2.737 -2.779 1.00 90.38 86 VAL A C 1
ATOM 657 O O . VAL A 1 86 ? 0.388 3.613 -3.243 1.00 90.38 86 VAL A O 1
ATOM 660 N N . ARG A 1 87 ? 1.040 1.472 -3.188 1.00 91.56 87 ARG A N 1
ATOM 661 C CA . ARG A 1 87 ? 0.107 0.992 -4.213 1.00 91.56 87 ARG A CA 1
ATOM 662 C C . ARG A 1 87 ? -0.761 -0.121 -3.654 1.00 91.56 87 ARG A C 1
ATOM 664 O O . ARG A 1 87 ? -0.267 -1.041 -3.008 1.00 91.56 87 ARG A O 1
ATOM 671 N N . LEU A 1 88 ? -2.056 -0.057 -3.952 1.00 92.31 88 LEU A N 1
ATOM 672 C CA . LEU A 1 88 ? -2.989 -1.127 -3.611 1.00 92.31 88 LEU A CA 1
ATOM 673 C C . LEU A 1 88 ? -2.635 -2.430 -4.347 1.00 92.31 88 LEU A C 1
ATOM 675 O O . LEU A 1 88 ? -1.998 -2.381 -5.409 1.00 92.31 88 LEU A O 1
ATOM 679 N N . PRO A 1 89 ? -3.064 -3.590 -3.818 1.00 93.06 89 PRO A N 1
ATOM 680 C CA . PRO A 1 89 ? -2.817 -4.875 -4.453 1.00 93.06 89 PRO A CA 1
ATOM 681 C C . PRO A 1 89 ? -3.361 -4.896 -5.882 1.00 93.06 89 PRO A C 1
ATOM 683 O O . PRO A 1 89 ? -4.411 -4.321 -6.185 1.00 93.06 89 PRO A O 1
ATOM 686 N N . ARG A 1 90 ? -2.640 -5.569 -6.780 1.00 93.12 90 ARG A N 1
ATOM 687 C CA . ARG A 1 90 ? -3.008 -5.702 -8.193 1.00 93.12 90 ARG A CA 1
ATOM 688 C C . ARG A 1 90 ? -3.047 -7.165 -8.590 1.00 93.12 90 ARG A C 1
ATOM 690 O O . ARG A 1 90 ? -2.266 -7.966 -8.085 1.00 93.12 90 ARG A O 1
ATOM 697 N N . TYR A 1 91 ? -3.906 -7.488 -9.545 1.00 93.06 91 TYR A N 1
ATOM 698 C CA . TYR A 1 91 ? -3.988 -8.814 -10.142 1.00 93.06 91 TYR A CA 1
ATOM 699 C C . TYR A 1 91 ? -3.830 -8.729 -11.659 1.00 93.06 91 TYR A C 1
ATOM 701 O O . TYR A 1 91 ? -4.052 -7.679 -12.271 1.00 93.06 91 TYR A O 1
ATOM 709 N N . ARG A 1 92 ? -3.407 -9.840 -12.264 1.00 93.69 92 ARG A N 1
ATOM 710 C CA . ARG A 1 92 ? -3.421 -9.989 -13.718 1.00 93.69 92 ARG A CA 1
ATOM 711 C C . ARG A 1 92 ? -4.819 -10.394 -14.151 1.00 93.69 92 ARG A C 1
ATOM 713 O O . ARG A 1 92 ? -5.281 -11.473 -13.790 1.00 93.69 92 ARG A O 1
ATOM 720 N N . ALA A 1 93 ? -5.476 -9.516 -14.893 1.00 94.88 93 ALA A N 1
ATOM 721 C CA . ALA A 1 93 ? -6.745 -9.816 -15.523 1.00 94.88 93 ALA A CA 1
ATOM 722 C C . ALA A 1 93 ? -6.546 -10.806 -16.692 1.00 94.88 93 ALA A C 1
ATOM 724 O O . ALA A 1 93 ? -5.421 -10.967 -17.179 1.00 94.88 93 ALA A O 1
ATOM 725 N N . PRO A 1 94 ? -7.611 -11.500 -17.142 1.00 95.75 94 PRO A N 1
ATOM 726 C CA . PRO A 1 94 ? -7.519 -12.490 -18.221 1.00 95.75 94 PRO A CA 1
ATOM 727 C C . PRO A 1 94 ? -7.012 -11.933 -19.559 1.00 95.75 94 PRO A C 1
ATOM 729 O O . PRO A 1 94 ? -6.466 -12.674 -20.368 1.00 95.75 94 PRO A O 1
ATOM 732 N N . ASP A 1 95 ? -7.163 -10.629 -19.779 1.00 94.56 95 ASP A N 1
ATOM 733 C CA . ASP A 1 95 ? -6.621 -9.893 -20.927 1.00 94.56 95 ASP A CA 1
ATOM 734 C C . ASP A 1 95 ? -5.107 -9.606 -20.808 1.00 94.56 95 ASP A C 1
ATOM 736 O O . ASP A 1 95 ? -4.508 -8.994 -21.690 1.00 94.56 95 ASP A O 1
ATOM 740 N N . GLY A 1 96 ? -4.478 -10.039 -19.713 1.00 93.38 96 GLY A N 1
ATOM 741 C CA . GLY A 1 96 ? -3.075 -9.807 -19.399 1.00 93.38 96 GLY A CA 1
ATOM 742 C C . GLY A 1 96 ? -2.799 -8.456 -18.738 1.00 93.38 96 GLY A C 1
ATOM 743 O O . GLY A 1 96 ? -1.667 -8.222 -18.303 1.00 93.38 96 GLY A O 1
ATOM 744 N N . ASN A 1 97 ? -3.786 -7.571 -18.591 1.00 94.06 97 ASN A N 1
ATOM 745 C CA . ASN A 1 97 ? -3.590 -6.257 -17.988 1.00 94.06 97 ASN A CA 1
ATOM 746 C C . ASN A 1 97 ? -3.486 -6.337 -16.459 1.00 94.06 97 ASN A C 1
ATOM 748 O O . ASN A 1 97 ? -4.021 -7.231 -15.807 1.00 94.06 97 ASN A O 1
ATOM 752 N N . TRP A 1 98 ? -2.755 -5.394 -15.861 1.00 90.88 98 TRP A N 1
ATOM 753 C CA . TRP A 1 98 ? -2.715 -5.251 -14.405 1.00 90.88 98 TRP A CA 1
ATOM 754 C C . TRP A 1 98 ? -3.895 -4.409 -13.924 1.00 90.88 98 TRP A C 1
ATOM 756 O O . TRP A 1 98 ? -3.906 -3.194 -14.141 1.00 90.88 98 TRP A O 1
ATOM 766 N N . MET A 1 99 ? -4.809 -5.006 -13.169 1.00 92.94 99 MET A N 1
ATOM 767 C CA . MET A 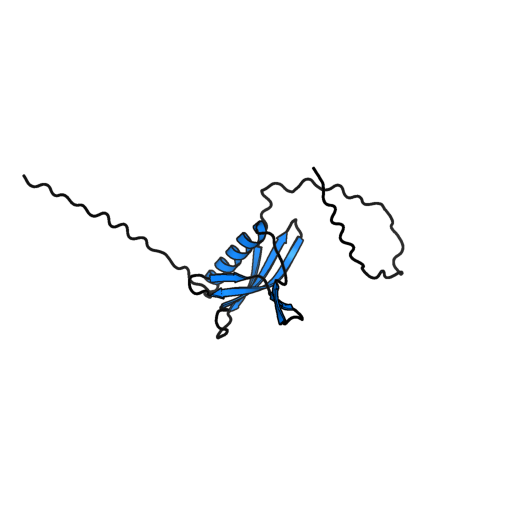1 99 ? -5.946 -4.311 -12.564 1.00 92.94 99 MET A CA 1
ATOM 768 C C . MET A 1 99 ? -5.760 -4.146 -11.056 1.00 92.94 99 MET A C 1
ATOM 770 O O . MET A 1 99 ? -5.097 -4.961 -10.415 1.00 92.94 99 MET A O 1
ATOM 774 N N . ALA A 1 100 ? -6.315 -3.073 -10.491 1.00 89.75 100 ALA A N 1
ATOM 775 C CA . ALA A 1 100 ? -6.396 -2.918 -9.042 1.00 89.75 100 ALA A CA 1
ATOM 776 C C . ALA A 1 100 ? -7.341 -3.987 -8.479 1.00 89.75 100 ALA A C 1
ATOM 778 O O . ALA A 1 100 ? -8.447 -4.161 -8.986 1.00 89.75 100 ALA A O 1
ATOM 779 N N . ALA A 1 101 ? -6.900 -4.716 -7.455 1.00 92.06 101 ALA A N 1
ATOM 780 C CA . ALA A 1 101 ? -7.720 -5.725 -6.787 1.00 92.06 101 ALA A CA 1
ATOM 781 C C . ALA A 1 101 ? -8.778 -5.083 -5.881 1.00 92.06 101 ALA A C 1
ATOM 783 O O . ALA A 1 101 ? -9.839 -5.657 -5.663 1.00 92.06 101 ALA A O 1
ATOM 784 N N . ILE A 1 102 ? -8.480 -3.887 -5.369 1.00 89.44 102 ILE A N 1
ATOM 785 C CA . ILE A 1 102 ? -9.346 -3.111 -4.487 1.00 89.44 102 ILE A CA 1
ATOM 786 C C . ILE A 1 102 ? -9.283 -1.656 -4.941 1.00 89.44 102 ILE A C 1
ATOM 788 O O . ILE A 1 102 ? -8.221 -1.163 -5.325 1.00 89.44 102 ILE A O 1
ATOM 792 N N . THR A 1 103 ? -10.422 -0.973 -4.892 1.00 88.88 103 THR A N 1
ATOM 793 C CA . THR A 1 103 ? -10.507 0.475 -5.082 1.00 88.88 103 THR A CA 1
ATOM 794 C C . THR A 1 103 ? -11.052 1.074 -3.798 1.00 88.88 103 THR A C 1
ATOM 796 O O . THR A 1 103 ? -12.150 0.725 -3.378 1.00 88.88 103 THR A O 1
ATOM 799 N N . LEU A 1 104 ? -10.261 1.940 -3.172 1.00 83.81 104 LEU A N 1
ATOM 800 C CA . LEU A 1 104 ? -10.649 2.684 -1.978 1.00 83.81 104 LEU A CA 1
ATOM 801 C C . LEU A 1 104 ? -10.937 4.145 -2.343 1.00 83.81 104 LEU A C 1
ATOM 803 O O . LEU A 1 104 ? -10.332 4.642 -3.302 1.00 83.81 104 LEU A O 1
ATOM 807 N N . PRO A 1 105 ? -11.819 4.834 -1.606 1.00 83.50 105 PRO A N 1
ATOM 808 C CA . PRO A 1 105 ? -11.987 6.279 -1.722 1.00 83.50 105 PRO A CA 1
ATOM 809 C C . PRO A 1 105 ? -10.711 7.003 -1.250 1.00 83.50 105 PRO A C 1
ATOM 811 O O . PRO A 1 105 ? -9.895 6.431 -0.518 1.00 83.50 105 PRO A O 1
ATOM 814 N N . ASP A 1 106 ? -10.478 8.222 -1.729 1.00 79.62 106 ASP A N 1
ATOM 815 C CA . ASP A 1 106 ? -9.209 8.927 -1.487 1.00 79.62 106 ASP A CA 1
ATOM 816 C C . ASP A 1 106 ? -9.043 9.321 -0.012 1.00 79.62 106 ASP A C 1
ATOM 818 O O . ASP A 1 106 ? -7.924 9.323 0.505 1.00 79.62 106 ASP A O 1
ATOM 822 N N . GLU A 1 107 ? -10.170 9.513 0.671 1.00 78.25 107 GLU A N 1
ATOM 823 C CA . GLU A 1 107 ? -10.323 9.704 2.111 1.00 78.25 107 GLU A CA 1
ATOM 824 C C . GLU A 1 107 ? -9.646 8.587 2.916 1.00 78.25 107 GLU A C 1
ATOM 826 O O . GLU A 1 107 ? -9.050 8.854 3.952 1.00 78.25 107 GLU A O 1
ATOM 831 N N . VAL A 1 108 ? -9.661 7.354 2.400 1.00 83.38 108 VAL A N 1
ATOM 832 C CA . VAL A 1 108 ? -9.035 6.185 3.037 1.00 83.38 108 VAL A CA 1
ATOM 833 C C . VAL A 1 108 ? -7.622 5.958 2.504 1.00 83.38 108 VAL A C 1
ATOM 835 O O . VAL A 1 108 ? -6.718 5.574 3.249 1.00 83.38 108 VAL A O 1
ATOM 838 N N . LYS A 1 109 ? -7.399 6.188 1.201 1.00 83.19 109 LYS A N 1
ATOM 839 C CA . LYS A 1 109 ? -6.093 5.941 0.569 1.00 83.19 109 LYS A CA 1
ATOM 840 C C . LYS A 1 109 ? -4.979 6.787 1.180 1.00 83.19 109 LYS A C 1
ATOM 842 O O . LYS A 1 109 ? -3.874 6.269 1.334 1.00 83.19 109 LYS A O 1
ATOM 847 N N . GLY A 1 110 ? -5.251 8.062 1.468 1.00 84.12 110 GLY A N 1
ATOM 848 C CA . GLY A 1 110 ? -4.268 8.993 2.028 1.00 84.12 110 GLY A CA 1
ATOM 849 C C . GLY A 1 110 ? -3.739 8.524 3.388 1.00 84.12 110 GLY A C 1
ATOM 850 O O . GLY A 1 110 ? -2.564 8.163 3.468 1.00 84.12 110 GLY A O 1
ATOM 851 N N . PRO A 1 111 ? -4.606 8.418 4.414 1.00 85.44 111 PRO A N 1
ATOM 852 C CA . PRO A 1 111 ? -4.221 7.946 5.746 1.00 85.44 111 PRO A CA 1
ATOM 853 C C . PRO A 1 111 ? -3.543 6.571 5.729 1.00 85.44 111 PRO A C 1
ATOM 855 O O . PRO A 1 111 ? -2.513 6.375 6.373 1.00 85.44 111 PRO A O 1
ATOM 858 N N . MET A 1 112 ? -4.059 5.640 4.917 1.00 88.44 112 MET A N 1
ATOM 859 C CA . MET A 1 112 ? -3.459 4.316 4.739 1.00 88.44 112 MET A CA 1
ATOM 860 C C . MET A 1 112 ? -2.035 4.403 4.172 1.00 88.44 112 MET A C 1
ATOM 862 O O . MET A 1 112 ? -1.133 3.705 4.638 1.00 88.44 112 MET A O 1
ATOM 866 N N . GLY A 1 113 ? -1.821 5.250 3.162 1.00 86.81 113 GLY A N 1
ATOM 867 C CA . GLY A 1 113 ? -0.504 5.492 2.585 1.00 86.81 113 GLY A CA 1
ATOM 868 C C . GLY A 1 113 ? 0.474 6.052 3.613 1.00 86.81 113 GLY A C 1
ATOM 869 O O . GLY A 1 113 ? 1.581 5.530 3.742 1.00 86.81 113 GLY A O 1
ATOM 870 N N . ASP A 1 114 ? 0.049 7.051 4.383 1.00 86.81 114 ASP A N 1
ATOM 871 C CA . ASP A 1 114 ? 0.870 7.683 5.417 1.00 86.81 114 ASP A CA 1
ATOM 872 C C . ASP A 1 114 ? 1.269 6.689 6.514 1.00 86.81 114 ASP A C 1
ATOM 874 O O . ASP A 1 114 ? 2.445 6.613 6.879 1.00 86.81 114 ASP A O 1
ATOM 878 N N . ALA A 1 115 ? 0.330 5.853 6.972 1.00 87.25 115 ALA A N 1
ATOM 879 C CA . ALA A 1 115 ? 0.600 4.801 7.950 1.00 87.25 115 ALA A CA 1
ATOM 880 C C . ALA A 1 115 ? 1.629 3.778 7.435 1.00 87.25 115 ALA A C 1
ATOM 882 O O . ALA A 1 115 ? 2.550 3.397 8.159 1.00 87.25 115 ALA A O 1
ATOM 883 N N . VAL A 1 116 ? 1.526 3.366 6.166 1.00 88.50 116 VAL A N 1
ATOM 884 C CA . VAL A 1 116 ? 2.483 2.438 5.541 1.00 88.50 116 VAL A CA 1
ATOM 885 C C . VAL A 1 116 ? 3.867 3.068 5.382 1.00 88.50 116 VAL A C 1
ATOM 887 O O . VAL A 1 116 ? 4.874 2.395 5.614 1.00 88.50 116 VAL A O 1
ATOM 890 N N . ILE A 1 117 ? 3.949 4.347 5.008 1.00 87.88 117 ILE A N 1
ATOM 891 C CA . ILE A 1 117 ? 5.231 5.054 4.900 1.00 87.88 117 ILE A CA 1
ATOM 892 C C . ILE A 1 117 ? 5.883 5.212 6.276 1.00 87.88 117 ILE A C 1
ATOM 894 O O . ILE A 1 117 ? 7.075 4.926 6.404 1.00 87.88 117 ILE A O 1
ATOM 898 N N . ALA A 1 118 ? 5.121 5.608 7.298 1.00 85.69 118 ALA A N 1
ATOM 899 C CA . ALA A 1 118 ? 5.609 5.722 8.671 1.00 85.69 118 ALA A CA 1
ATOM 900 C C . ALA A 1 118 ? 6.158 4.378 9.177 1.00 85.69 118 ALA A C 1
ATOM 902 O O . ALA A 1 118 ? 7.326 4.301 9.562 1.00 85.69 118 ALA A O 1
ATOM 903 N N . ALA A 1 119 ? 5.381 3.299 9.041 1.00 85.06 119 ALA A N 1
ATOM 904 C CA . ALA A 1 119 ? 5.818 1.950 9.401 1.00 85.06 119 ALA A CA 1
ATOM 905 C C . ALA A 1 119 ? 7.060 1.505 8.608 1.00 85.06 119 ALA A C 1
ATOM 907 O O . ALA A 1 119 ? 7.958 0.858 9.144 1.00 85.06 119 ALA A O 1
ATOM 908 N N . GLY A 1 120 ? 7.155 1.875 7.327 1.00 85.38 120 GLY A N 1
ATOM 909 C CA . GLY A 1 120 ? 8.324 1.589 6.498 1.00 85.38 120 GLY A CA 1
ATOM 910 C C . GLY A 1 120 ? 9.593 2.307 6.967 1.00 85.38 120 GLY A C 1
ATOM 911 O O . GLY A 1 120 ? 10.682 1.737 6.865 1.00 85.38 120 GLY A O 1
ATOM 912 N N . ILE A 1 121 ? 9.477 3.533 7.487 1.00 85.81 121 ILE A N 1
ATOM 913 C CA . ILE A 1 121 ? 10.600 4.279 8.075 1.00 85.81 121 ILE A CA 1
ATOM 914 C C . ILE A 1 121 ? 11.028 3.630 9.395 1.00 85.81 121 ILE A C 1
ATOM 916 O O . ILE A 1 121 ? 12.217 3.382 9.589 1.00 85.81 121 ILE A O 1
ATOM 920 N N . GLU A 1 122 ? 10.074 3.306 10.268 1.00 83.50 122 GLU A N 1
ATOM 921 C CA . GLU A 1 122 ? 10.332 2.648 11.558 1.00 83.50 122 GLU A CA 1
ATOM 922 C C . GLU A 1 122 ? 10.996 1.277 11.387 1.00 83.50 122 GLU A C 1
ATOM 924 O O . GLU A 1 122 ? 11.954 0.951 12.087 1.00 83.50 122 GLU A O 1
ATOM 929 N N . ALA A 1 123 ? 10.556 0.503 10.393 1.00 82.00 123 ALA A N 1
ATOM 930 C CA . ALA A 1 123 ? 11.145 -0.786 10.043 1.00 82.00 123 ALA A CA 1
ATOM 931 C C . ALA A 1 123 ? 12.520 -0.673 9.349 1.00 82.00 123 ALA A C 1
ATOM 933 O O . ALA A 1 123 ? 13.126 -1.691 9.012 1.00 82.00 123 ALA A O 1
ATOM 934 N N . GLY A 1 124 ? 13.017 0.542 9.084 1.00 84.56 124 GLY A N 1
ATOM 935 C CA . GLY A 1 124 ? 14.294 0.785 8.404 1.00 84.56 124 GLY A CA 1
ATOM 936 C C . GLY A 1 124 ? 14.295 0.450 6.907 1.00 84.56 124 GLY A C 1
ATOM 937 O O . GLY A 1 124 ? 15.357 0.421 6.281 1.00 84.56 124 GLY A O 1
ATOM 938 N N . VAL A 1 125 ? 13.119 0.201 6.324 1.00 83.56 125 VAL A N 1
ATOM 939 C CA . VAL A 1 125 ? 12.940 -0.088 4.892 1.00 83.56 125 VAL A CA 1
ATOM 940 C C . VAL A 1 125 ? 12.984 1.192 4.069 1.00 83.56 125 VAL A C 1
ATOM 942 O O . VAL A 1 125 ? 13.524 1.214 2.963 1.00 83.56 125 VAL A O 1
ATOM 945 N N . LEU A 1 126 ? 12.425 2.268 4.616 1.00 84.00 126 LEU A N 1
ATOM 946 C CA . LEU A 1 126 ? 12.389 3.589 4.010 1.00 84.00 126 LEU A CA 1
ATOM 947 C C . LEU A 1 126 ? 13.294 4.552 4.776 1.00 84.00 126 LEU A C 1
ATOM 949 O O . LEU A 1 126 ? 13.575 4.377 5.959 1.00 84.00 126 LEU A O 1
ATOM 953 N N . ARG A 1 127 ? 13.747 5.604 4.091 1.00 78.12 127 ARG A N 1
ATOM 954 C CA . ARG A 1 127 ? 14.499 6.702 4.704 1.00 78.12 127 ARG A CA 1
ATOM 955 C C . ARG A 1 127 ? 13.830 8.023 4.381 1.00 78.12 127 ARG A C 1
ATOM 957 O O . ARG A 1 127 ? 13.491 8.281 3.227 1.00 78.12 127 ARG A O 1
ATOM 964 N N . GLN A 1 128 ? 13.686 8.871 5.392 1.00 74.88 128 GLN A N 1
ATOM 965 C CA . GLN A 1 128 ? 13.197 10.226 5.194 1.00 74.88 128 GLN A CA 1
ATOM 966 C C . GLN A 1 128 ? 14.273 11.058 4.489 1.00 74.88 128 GLN A C 1
ATOM 968 O O . GLN A 1 128 ? 15.402 11.179 4.967 1.00 74.88 128 GLN A O 1
ATOM 973 N N . LYS A 1 129 ? 13.926 11.645 3.342 1.00 70.12 129 LYS A N 1
ATOM 974 C CA . LYS A 1 129 ? 14.775 12.638 2.685 1.00 70.12 129 LYS A CA 1
ATOM 975 C C . LYS A 1 129 ? 14.490 14.000 3.313 1.00 70.12 129 LYS A C 1
ATOM 977 O O . LYS A 1 129 ? 13.471 14.613 3.016 1.00 70.12 129 LYS A O 1
ATOM 982 N N . VAL A 1 130 ? 15.384 14.474 4.177 1.00 62.28 130 VAL A N 1
ATOM 983 C CA . VAL A 1 130 ? 15.308 15.840 4.710 1.00 62.28 130 VAL A CA 1
ATOM 984 C C . VAL A 1 130 ? 15.764 16.802 3.612 1.00 62.28 130 VAL A C 1
ATOM 986 O O . VAL A 1 130 ? 16.926 16.780 3.207 1.00 62.28 130 VAL A O 1
ATOM 989 N N . MET A 1 131 ? 14.851 17.625 3.092 1.00 49.81 131 MET A N 1
ATOM 990 C CA . MET A 1 131 ? 15.228 18.744 2.228 1.00 49.81 131 MET A CA 1
ATOM 991 C C . MET A 1 131 ? 15.695 19.906 3.100 1.00 49.81 131 MET A C 1
ATOM 993 O O . MET A 1 131 ? 14.897 20.530 3.792 1.00 49.81 131 MET A O 1
ATOM 997 N N . ILE A 1 132 ? 16.995 20.190 3.062 1.00 56.53 132 ILE A N 1
ATOM 998 C CA . ILE A 1 132 ? 17.566 21.385 3.683 1.00 56.53 132 ILE A CA 1
ATOM 999 C C . ILE A 1 132 ? 17.460 22.519 2.661 1.00 56.53 132 ILE A C 1
ATOM 1001 O O . ILE A 1 132 ? 18.206 22.552 1.684 1.00 56.53 132 ILE A O 1
ATOM 1005 N N . SER A 1 133 ? 16.530 23.448 2.870 1.00 50.00 133 SER A N 1
ATOM 1006 C CA . SER A 1 133 ? 16.515 24.723 2.154 1.00 50.00 133 SER A CA 1
ATOM 1007 C C . SER A 1 133 ? 17.514 25.674 2.816 1.00 50.00 133 SER A C 1
ATOM 1009 O O . SER A 1 133 ? 17.265 26.170 3.914 1.00 50.00 133 SER A O 1
ATOM 1011 N N . VAL A 1 134 ? 18.657 25.916 2.171 1.00 55.97 134 VAL A N 1
ATOM 1012 C CA . VAL A 1 134 ? 19.603 26.961 2.589 1.00 55.97 134 VAL A CA 1
ATOM 1013 C C . VAL A 1 134 ? 19.076 28.331 2.147 1.00 55.97 134 VAL A C 1
ATOM 1015 O O . VAL A 1 134 ? 19.015 28.615 0.953 1.00 55.97 134 VAL A O 1
ATOM 1018 N N . ASN A 1 135 ? 18.678 29.181 3.099 1.00 52.47 135 ASN A N 1
ATOM 1019 C CA . ASN A 1 135 ? 18.436 30.603 2.836 1.00 52.47 135 ASN A CA 1
ATOM 1020 C C . ASN A 1 135 ? 19.789 31.320 2.755 1.00 52.47 135 ASN A C 1
ATOM 1022 O O . ASN A 1 135 ? 20.527 31.383 3.737 1.00 52.47 135 ASN A O 1
ATOM 1026 N N . LEU A 1 136 ? 20.125 31.837 1.574 1.00 58.44 136 LEU A N 1
ATOM 1027 C CA . LEU A 1 136 ? 21.268 32.723 1.365 1.00 58.44 136 LEU A CA 1
ATOM 1028 C C . LEU A 1 136 ? 20.824 34.167 1.628 1.00 58.44 136 LEU A C 1
ATOM 1030 O O . LEU A 1 136 ? 20.584 34.926 0.693 1.00 58.44 136 LEU A O 1
ATOM 1034 N N . ASP A 1 137 ? 20.729 34.554 2.899 1.00 54.25 137 ASP A N 1
ATOM 1035 C CA . ASP A 1 137 ? 20.664 35.971 3.258 1.00 54.25 137 ASP A CA 1
ATOM 1036 C C . ASP A 1 137 ? 22.074 36.559 3.168 1.00 54.25 137 ASP A C 1
ATOM 1038 O O . ASP A 1 137 ? 22.870 36.503 4.105 1.00 54.25 137 ASP A O 1
ATOM 1042 N N . SER A 1 138 ? 22.412 37.117 2.007 1.00 58.66 138 SER A N 1
ATOM 1043 C CA . SER A 1 138 ? 23.615 37.929 1.843 1.00 58.66 138 SER A CA 1
ATOM 1044 C C . SER A 1 138 ? 23.242 39.383 1.574 1.00 58.66 138 SER A C 1
ATOM 1046 O O . SER A 1 138 ? 22.963 39.741 0.428 1.00 58.66 138 SER A O 1
ATOM 1048 N N . LYS A 1 139 ? 23.334 40.241 2.599 1.00 50.28 139 LYS A N 1
ATOM 1049 C CA . LYS A 1 139 ? 24.009 41.540 2.445 1.00 50.28 139 LYS A CA 1
ATOM 1050 C C . LYS A 1 139 ? 24.388 42.170 3.787 1.00 50.28 139 LYS A C 1
ATOM 1052 O O . LYS A 1 139 ? 23.637 42.933 4.383 1.00 50.28 139 LYS A O 1
ATOM 1057 N N . THR A 1 140 ? 25.621 41.902 4.201 1.00 55.19 140 THR A N 1
ATOM 1058 C CA . THR A 1 140 ? 26.410 42.822 5.021 1.00 55.19 140 THR A CA 1
ATOM 1059 C C . THR A 1 140 ?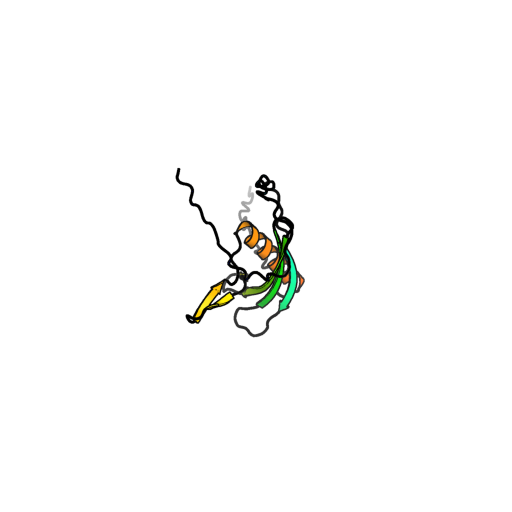 26.720 44.047 4.158 1.00 55.19 140 THR A C 1
ATOM 1061 O O . THR A 1 140 ? 27.545 43.965 3.251 1.00 55.19 140 THR A O 1
ATOM 1064 N N . SER A 1 141 ? 26.050 45.173 4.398 1.00 47.97 141 SER A N 1
ATOM 1065 C CA . SER A 1 141 ? 26.538 46.481 3.950 1.00 47.97 141 SER A CA 1
ATOM 1066 C C . SER A 1 141 ? 27.146 47.161 5.164 1.00 47.97 141 SER A C 1
ATOM 1068 O O . SER A 1 141 ? 26.434 47.560 6.080 1.00 47.97 141 SER A O 1
ATOM 1070 N N . GLY A 1 142 ? 28.478 47.174 5.183 1.00 51.25 142 GLY A N 1
ATOM 1071 C CA . GLY A 1 142 ? 29.278 47.747 6.249 1.00 51.25 142 GLY A CA 1
ATOM 1072 C C . GLY A 1 142 ? 29.104 49.256 6.368 1.00 51.25 142 GLY A C 1
ATOM 1073 O O . GLY A 1 142 ? 28.961 49.965 5.371 1.00 51.25 142 GLY A O 1
ATOM 1074 N N . GLU A 1 143 ? 29.161 49.713 7.614 1.00 52.75 143 GLU A N 1
ATOM 1075 C CA . GLU A 1 143 ? 29.633 51.045 7.963 1.00 52.75 143 GLU A CA 1
ATOM 1076 C C . GLU A 1 143 ? 31.051 51.247 7.423 1.00 52.75 143 GLU A C 1
ATOM 1078 O O . GLU A 1 143 ? 31.930 50.404 7.613 1.00 52.75 143 GLU A O 1
ATOM 1083 N N . ILE A 1 144 ? 31.282 52.401 6.806 1.00 46.28 144 ILE A N 1
ATOM 1084 C CA . ILE A 1 144 ? 32.580 53.066 6.851 1.00 46.28 144 ILE A CA 1
ATOM 1085 C C . ILE A 1 144 ? 32.325 54.571 6.888 1.00 46.28 144 ILE A C 1
ATOM 1087 O O . ILE A 1 144 ? 31.533 55.088 6.097 1.00 46.28 144 ILE A O 1
ATOM 1091 N N . CYS A 1 145 ? 32.954 55.195 7.882 1.00 45.25 145 CYS A N 1
ATOM 1092 C CA . CYS A 1 145 ? 32.939 56.614 8.219 1.00 45.25 145 CYS A CA 1
ATOM 1093 C C . CYS A 1 145 ? 33.514 57.510 7.117 1.00 45.25 145 CYS A C 1
ATOM 1095 O O . CYS A 1 145 ? 34.413 57.040 6.382 1.00 45.25 145 CYS A O 1
#

pLDDT: mean 70.04, std 22.6, range [27.77, 95.75]

Foldseek 3Di:
DDDDDDDDDDDDDDDPPDDDDDDDDPPPPDDPPPPPPPFDKAWPDWAADPPPVFWGIWTWIWTQDPNDTDIAGGFTFGDDPPDIWTHGDWDQDPVRDTDHPDDDDVSRVVNNGVNVQVVCVVVVSDDDDDDDDDDPPDDDPDDDD

Sequence (145 aa):
MTEAEVGFTLKIPFNPSSLMFTKNLYRPYKLPPSPDQIDLSTVLHLVPTQGRGNLLALADVEVLLDGVSIIIHGVQVCATAERTEVRLPRYRAPDGNWMAAITLPDEVKGPMGDAVIAAGIEAGVLRQKVMISVNLDSKTSGEIC

Secondary structure (DSSP, 8-state):
-----------PPPPTT--------------PPPTT----EEEEEEEE--SSTTEEEEEEEEEEETTEEEEEEEEEEEE-SSSEEEE--EEE-TTS-EEES----HHHHHHHHHHHHHHHHHTTSS-------------------